Protein AF-A0A975MQ50-F1 (afdb_monomer_lite)

Radius of gyration: 13.51 Å; chains: 1; bounding box: 31×27×31 Å

Structure (mmCIF, N/CA/C/O backbone):
data_AF-A0A975MQ50-F1
#
_entry.id   AF-A0A975MQ50-F1
#
loop_
_atom_site.group_PDB
_atom_site.id
_atom_site.type_symbol
_atom_site.label_atom_id
_atom_site.label_alt_id
_atom_site.label_comp_id
_atom_site.label_asym_id
_atom_site.label_entity_id
_atom_site.label_seq_id
_atom_site.pdbx_PDB_ins_code
_atom_site.Cartn_x
_atom_site.Cartn_y
_atom_site.Cartn_z
_atom_site.occupancy
_ato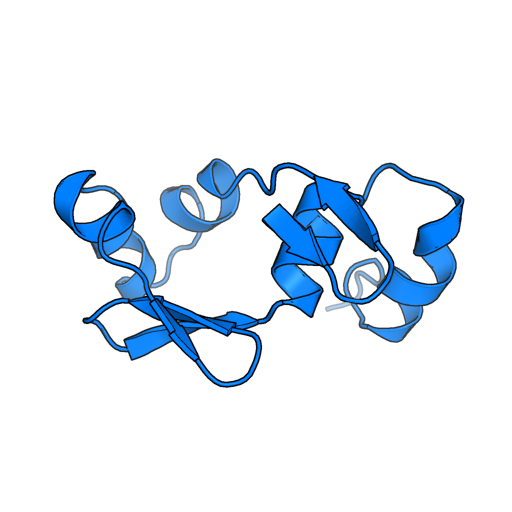m_site.B_iso_or_equiv
_atom_site.auth_seq_id
_atom_site.auth_comp_id
_atom_site.auth_asym_id
_atom_site.auth_atom_id
_atom_site.pdbx_PDB_model_num
ATOM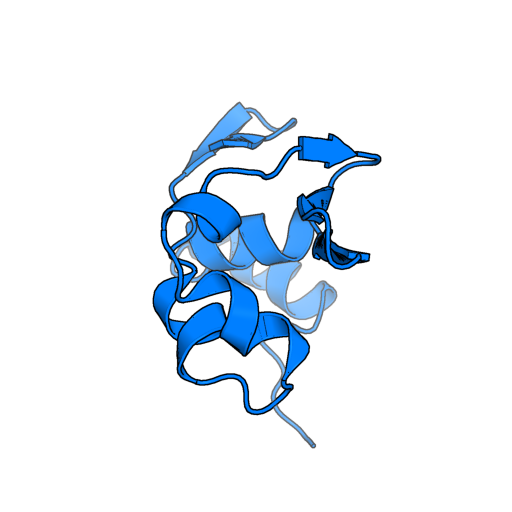 1 N N . MET A 1 1 ? 5.337 8.264 2.266 1.00 85.12 1 MET A N 1
ATOM 2 C CA . MET A 1 1 ? 6.162 7.262 2.980 1.00 85.12 1 MET A CA 1
ATOM 3 C C . MET A 1 1 ? 7.595 7.390 2.499 1.00 85.12 1 MET A C 1
ATOM 5 O O . MET A 1 1 ? 7.769 7.750 1.340 1.00 85.12 1 MET A O 1
ATOM 9 N N . ILE A 1 2 ? 8.580 7.121 3.354 1.00 92.25 2 ILE A N 1
ATOM 10 C CA . ILE A 1 2 ? 10.004 7.089 2.988 1.00 92.25 2 ILE A CA 1
ATOM 11 C C . ILE A 1 2 ? 10.500 5.664 3.231 1.00 92.25 2 ILE A C 1
ATOM 13 O O . ILE A 1 2 ? 10.263 5.114 4.306 1.00 92.25 2 ILE A O 1
ATOM 17 N N . PHE A 1 3 ? 11.142 5.071 2.230 1.00 91.50 3 PHE A N 1
ATOM 18 C CA . PHE A 1 3 ? 11.684 3.715 2.285 1.00 91.50 3 PHE A CA 1
ATOM 19 C C . PHE A 1 3 ? 13.186 3.728 2.588 1.00 91.50 3 PHE A C 1
ATOM 21 O O . PHE A 1 3 ? 13.863 4.742 2.419 1.00 91.50 3 PHE A O 1
ATOM 28 N N . ASN A 1 4 ? 13.728 2.587 3.020 1.00 90.88 4 ASN A N 1
ATOM 29 C CA . ASN A 1 4 ? 15.141 2.454 3.401 1.00 90.88 4 ASN A CA 1
ATOM 30 C C . ASN A 1 4 ? 16.133 2.706 2.246 1.00 90.88 4 ASN A C 1
ATOM 32 O O . ASN A 1 4 ? 17.294 3.008 2.495 1.00 90.88 4 ASN A O 1
ATOM 36 N N . ASN A 1 5 ? 15.675 2.623 0.997 1.00 90.31 5 ASN A N 1
ATOM 37 C CA . ASN A 1 5 ? 16.442 2.947 -0.205 1.00 90.31 5 ASN A CA 1
ATOM 38 C C . ASN A 1 5 ? 16.362 4.438 -0.597 1.00 90.31 5 ASN A C 1
ATOM 40 O O . ASN A 1 5 ? 16.747 4.799 -1.707 1.00 90.31 5 ASN A O 1
ATOM 44 N N . GLY A 1 6 ? 15.823 5.296 0.275 1.00 94.62 6 GLY A N 1
ATOM 45 C CA . GLY A 1 6 ? 15.683 6.737 0.049 1.00 94.62 6 GLY A CA 1
ATOM 46 C C . GLY A 1 6 ? 14.515 7.132 -0.857 1.00 94.62 6 GLY A C 1
ATOM 47 O O . GLY A 1 6 ? 14.266 8.322 -1.036 1.00 94.62 6 GLY A O 1
ATOM 48 N N . GLN A 1 7 ? 13.767 6.172 -1.410 1.00 95.31 7 GLN A N 1
ATOM 49 C CA . GLN A 1 7 ? 12.600 6.481 -2.230 1.00 95.31 7 GLN A CA 1
ATOM 50 C C . GLN A 1 7 ? 11.461 7.026 -1.371 1.00 95.31 7 GLN A C 1
ATOM 52 O O . GLN A 1 7 ? 11.158 6.511 -0.292 1.00 95.31 7 GLN A O 1
ATOM 57 N N . GLN A 1 8 ? 10.783 8.045 -1.893 1.00 96.75 8 GLN A N 1
ATOM 58 C CA . GLN A 1 8 ? 9.601 8.632 -1.282 1.00 96.75 8 GLN A CA 1
ATOM 59 C C . GLN A 1 8 ? 8.422 8.546 -2.246 1.00 96.75 8 GLN A C 1
ATOM 61 O O . GLN A 1 8 ? 8.535 8.880 -3.425 1.00 96.75 8 GLN A O 1
ATOM 66 N N . GLY A 1 9 ? 7.281 8.091 -1.733 1.00 95.38 9 GLY A N 1
ATOM 67 C CA . GLY A 1 9 ? 6.081 7.890 -2.538 1.00 95.38 9 GLY A CA 1
ATOM 68 C C . GLY A 1 9 ? 4.798 7.864 -1.716 1.00 95.38 9 GLY A C 1
ATOM 69 O O . GLY A 1 9 ? 4.821 7.826 -0.476 1.00 95.38 9 GLY A O 1
ATOM 70 N N . VAL A 1 10 ? 3.677 7.898 -2.433 1.00 96.69 10 VAL A N 1
ATOM 71 C CA . VAL A 1 10 ? 2.320 7.773 -1.894 1.00 96.69 10 VAL A CA 1
ATOM 72 C C . VAL A 1 10 ? 1.748 6.454 -2.398 1.00 96.69 10 VAL A C 1
ATOM 74 O O . VAL A 1 10 ? 1.632 6.266 -3.603 1.00 96.69 10 VAL A O 1
ATOM 77 N N . ALA A 1 11 ? 1.409 5.549 -1.481 1.00 96.38 11 ALA A N 1
ATOM 78 C CA . ALA A 1 11 ? 0.645 4.350 -1.802 1.00 96.38 11 ALA A CA 1
ATOM 79 C C . ALA A 1 11 ? -0.846 4.670 -1.653 1.00 96.38 11 ALA A C 1
ATOM 81 O O . ALA A 1 11 ? -1.304 4.963 -0.547 1.00 96.38 11 ALA A O 1
ATOM 82 N N . ASP A 1 12 ? -1.588 4.644 -2.759 1.00 96.00 12 ASP A N 1
ATOM 83 C CA . ASP A 1 12 ? -3.043 4.786 -2.729 1.00 96.00 12 ASP A CA 1
ATOM 84 C C . ASP A 1 12 ? -3.686 3.437 -2.371 1.00 96.00 12 ASP A C 1
ATOM 86 O O . ASP A 1 12 ? -3.613 2.476 -3.136 1.00 96.00 12 ASP A O 1
ATOM 90 N N . LEU A 1 13 ? -4.295 3.370 -1.184 1.00 96.69 13 LEU A N 1
ATOM 91 C CA . LEU A 1 13 ? -4.960 2.175 -0.654 1.00 96.69 13 LEU A CA 1
ATOM 92 C C . LEU A 1 13 ? -6.456 2.118 -0.984 1.00 96.69 13 LEU A C 1
ATOM 94 O O . LEU A 1 13 ? -7.139 1.204 -0.520 1.00 96.69 13 LEU A O 1
ATOM 98 N N . LYS A 1 14 ? -6.998 3.077 -1.748 1.00 95.62 14 LYS A N 1
ATOM 99 C CA . LYS A 1 14 ? -8.434 3.136 -2.045 1.00 95.62 14 LYS A CA 1
ATOM 100 C C . LYS A 1 14 ? -8.924 1.838 -2.683 1.00 95.62 14 LYS A C 1
ATOM 102 O O . LYS A 1 14 ? -9.894 1.263 -2.204 1.00 95.62 14 LYS A O 1
ATOM 107 N N . GLU A 1 15 ? -8.233 1.354 -3.708 1.00 95.12 15 GLU A N 1
ATOM 108 C CA . GLU A 1 15 ? -8.596 0.104 -4.384 1.00 95.12 15 GLU A CA 1
ATOM 109 C C . GLU A 1 15 ? -8.525 -1.092 -3.421 1.00 95.12 15 GLU A C 1
ATOM 111 O O . GLU A 1 15 ? -9.495 -1.833 -3.276 1.00 95.12 15 GLU A O 1
ATOM 116 N N . THR A 1 16 ? -7.420 -1.213 -2.675 1.00 95.06 16 THR A N 1
ATOM 117 C CA . THR A 1 16 ? -7.190 -2.271 -1.679 1.00 95.06 16 THR A CA 1
ATOM 118 C C . THR A 1 16 ? -8.277 -2.316 -0.601 1.00 95.06 16 THR A C 1
ATOM 120 O O . THR A 1 16 ? -8.671 -3.389 -0.168 1.00 95.06 16 THR A O 1
ATOM 123 N N . ILE A 1 17 ? -8.775 -1.167 -0.138 1.00 96.25 17 ILE A N 1
ATOM 124 C CA . ILE A 1 17 ? -9.758 -1.104 0.956 1.00 96.25 17 ILE A CA 1
ATOM 125 C C . ILE A 1 17 ? -11.192 -1.267 0.449 1.00 96.25 17 ILE A C 1
ATOM 127 O O . ILE A 1 17 ? -12.034 -1.863 1.128 1.00 96.25 17 ILE A O 1
ATOM 131 N N . PHE A 1 18 ? -11.510 -0.684 -0.707 1.00 96.19 18 PHE A N 1
ATOM 132 C CA . PHE A 1 18 ? -12.891 -0.611 -1.173 1.00 96.19 18 PHE A CA 1
ATOM 133 C C . PHE A 1 18 ? -13.312 -1.810 -2.016 1.00 96.19 18 PHE A C 1
ATOM 135 O O . PHE A 1 18 ? -14.485 -2.186 -1.917 1.00 96.19 18 PHE A O 1
ATOM 142 N N . ASN A 1 19 ? -12.379 -2.426 -2.748 1.00 95.69 19 ASN A N 1
ATOM 143 C CA . ASN A 1 19 ? -12.674 -3.500 -3.697 1.00 95.69 19 ASN A CA 1
ATOM 144 C C . ASN A 1 19 ? -12.218 -4.886 -3.221 1.00 95.69 19 ASN A C 1
ATOM 146 O O . ASN A 1 19 ? -12.569 -5.885 -3.847 1.00 95.69 19 ASN A O 1
ATOM 150 N N . ASP A 1 20 ? -11.504 -4.979 -2.096 1.00 94.19 20 ASP A N 1
ATOM 151 C CA . ASP A 1 20 ? -11.218 -6.272 -1.481 1.00 94.19 20 ASP A CA 1
ATOM 152 C C . ASP A 1 20 ? -12.475 -6.836 -0.788 1.00 94.19 20 ASP A C 1
ATOM 154 O O . ASP A 1 20 ? -13.066 -6.169 0.071 1.00 94.19 20 ASP A O 1
ATOM 158 N N . PRO A 1 21 ? -12.916 -8.060 -1.136 1.00 93.81 21 PRO A N 1
ATOM 159 C CA . PRO A 1 21 ? -14.137 -8.641 -0.585 1.00 93.81 21 PRO A CA 1
ATOM 160 C C . PRO A 1 21 ? -13.980 -9.121 0.864 1.00 93.81 21 PRO A C 1
ATOM 162 O O . PRO A 1 21 ? -14.980 -9.433 1.516 1.00 93.81 21 PRO A O 1
ATOM 165 N N . ARG A 1 22 ? -12.752 -9.226 1.391 1.00 93.88 22 ARG A N 1
ATOM 166 C CA . ARG A 1 22 ? -12.511 -9.764 2.733 1.00 93.88 22 ARG A CA 1
ATOM 167 C C . ARG A 1 22 ? -13.021 -8.770 3.790 1.00 93.88 22 ARG A C 1
ATOM 169 O O . ARG A 1 22 ? -12.604 -7.610 3.793 1.00 93.88 22 ARG A O 1
ATOM 176 N N . PRO A 1 23 ? -13.848 -9.206 4.764 1.00 92.06 23 PRO A N 1
ATOM 177 C CA . PRO A 1 23 ? -14.452 -8.315 5.765 1.00 92.06 23 PRO A CA 1
ATOM 178 C C . PRO A 1 23 ? -13.455 -7.481 6.581 1.00 92.06 23 PRO A C 1
ATOM 180 O O . PRO A 1 23 ? -13.799 -6.405 7.072 1.00 92.06 23 PRO A O 1
ATOM 183 N N . ILE A 1 24 ? -12.216 -7.962 6.716 1.00 94.38 24 ILE A N 1
ATOM 184 C CA . ILE A 1 24 ? -11.151 -7.282 7.452 1.00 94.38 24 ILE A CA 1
ATOM 185 C C . ILE A 1 24 ? -10.821 -5.894 6.866 1.00 94.38 24 ILE A C 1
ATOM 187 O O . ILE A 1 24 ? -10.588 -4.960 7.632 1.00 94.38 24 ILE A O 1
ATOM 191 N N . PHE A 1 25 ? -10.917 -5.714 5.540 1.00 95.25 25 PHE A N 1
ATOM 192 C CA . PHE A 1 25 ? -10.716 -4.416 4.876 1.00 95.25 25 PHE A CA 1
ATOM 193 C C . PHE A 1 25 ? -11.903 -3.473 5.060 1.00 95.25 25 PHE A C 1
ATOM 195 O O . PHE A 1 25 ? -11.728 -2.256 5.120 1.00 95.25 25 PHE A O 1
ATOM 202 N N . GLY A 1 26 ? -13.113 -4.016 5.229 1.00 94.62 26 GLY A N 1
ATOM 203 C CA . GLY A 1 26 ? -14.329 -3.225 5.423 1.00 94.62 26 GLY A CA 1
ATOM 204 C C . GLY A 1 26 ? -14.254 -2.290 6.633 1.00 94.62 26 GLY A C 1
ATOM 205 O O . GLY A 1 26 ? -14.795 -1.188 6.590 1.00 94.62 26 GLY A O 1
ATOM 206 N N . GLN A 1 27 ? -13.521 -2.680 7.681 1.00 93.44 27 GLN A N 1
ATOM 207 C CA . GLN A 1 27 ? -13.311 -1.841 8.864 1.00 93.44 27 GLN A CA 1
ATOM 208 C C . GLN A 1 27 ? -12.489 -0.580 8.564 1.00 93.44 27 GLN A C 1
ATOM 210 O O . GLN A 1 27 ? -12.671 0.429 9.239 1.00 93.44 27 GLN A O 1
ATOM 215 N N . LEU A 1 28 ? -11.617 -0.609 7.553 1.00 96.81 28 LEU A N 1
ATOM 216 C CA . LEU A 1 28 ? -10.779 0.532 7.175 1.00 96.81 28 LEU A CA 1
ATOM 217 C C . LEU A 1 28 ? -11.515 1.571 6.318 1.00 96.81 28 LEU A C 1
ATOM 219 O O . LEU A 1 28 ? -10.951 2.614 6.005 1.00 96.81 28 LEU A O 1
ATOM 223 N N . LYS A 1 29 ? -12.778 1.324 5.948 1.00 95.25 29 LYS A N 1
ATOM 224 C CA . LYS A 1 29 ? -13.633 2.338 5.306 1.00 95.25 29 LYS A CA 1
ATOM 225 C C . LYS A 1 29 ? -13.998 3.468 6.275 1.00 95.25 29 LYS A C 1
ATOM 227 O O . LYS A 1 29 ? -14.289 4.578 5.837 1.00 95.25 29 LYS A O 1
ATOM 232 N N . ASP A 1 30 ? -13.957 3.199 7.582 1.00 95.62 30 ASP A N 1
ATOM 233 C CA . ASP A 1 30 ? -14.027 4.234 8.610 1.00 95.62 30 ASP A CA 1
ATOM 234 C C . ASP A 1 30 ? -12.694 4.990 8.705 1.00 95.62 30 ASP A C 1
ATOM 236 O O . ASP A 1 30 ? -11.631 4.398 8.905 1.00 95.62 30 ASP A O 1
ATOM 240 N N . LEU A 1 31 ? -12.750 6.320 8.606 1.00 95.31 31 LEU A N 1
ATOM 241 C CA . LEU A 1 31 ? -11.552 7.160 8.584 1.00 95.31 31 LEU A CA 1
ATOM 242 C C . LEU A 1 31 ? -10.774 7.121 9.909 1.00 95.31 31 LEU A C 1
ATOM 244 O O . LEU A 1 31 ? -9.548 7.248 9.899 1.00 95.31 31 LEU A O 1
ATOM 248 N N . GLY A 1 32 ? -11.465 6.968 11.043 1.00 96.56 32 GLY A N 1
ATOM 249 C CA . GLY A 1 32 ? -10.833 6.866 12.358 1.00 96.56 32 GLY A CA 1
ATOM 250 C C . GLY A 1 32 ? -10.001 5.592 12.476 1.00 96.56 32 GLY A C 1
ATOM 251 O O . GLY A 1 32 ? -8.843 5.643 12.889 1.00 96.56 32 GLY A O 1
ATOM 252 N N . ARG A 1 33 ? -10.557 4.464 12.024 1.00 95.56 33 ARG A N 1
ATOM 253 C CA . ARG A 1 33 ? -9.851 3.181 11.937 1.00 95.56 33 ARG A CA 1
ATOM 254 C C . ARG A 1 33 ? -8.714 3.231 10.928 1.00 95.56 33 ARG A C 1
ATOM 256 O O . ARG A 1 33 ? -7.608 2.842 11.278 1.00 95.56 33 ARG A O 1
ATOM 263 N N . PHE A 1 34 ? -8.940 3.779 9.733 1.00 96.62 34 PHE A N 1
ATOM 264 C CA . PHE A 1 34 ? -7.903 3.909 8.705 1.00 96.62 34 PHE A CA 1
ATOM 265 C C . PHE A 1 34 ? -6.670 4.672 9.201 1.00 96.62 34 PHE A C 1
ATOM 267 O O . PHE A 1 34 ? -5.543 4.247 8.963 1.00 96.62 34 PHE A O 1
ATOM 274 N N . LYS A 1 35 ? -6.866 5.776 9.930 1.00 96.56 35 LYS A N 1
ATOM 275 C CA . LYS A 1 35 ? -5.764 6.591 10.463 1.00 96.56 35 LYS A CA 1
ATOM 276 C C . LYS A 1 35 ? -5.012 5.932 11.621 1.00 96.56 35 LYS A C 1
ATOM 278 O O . LYS A 1 35 ? -3.893 6.341 11.910 1.00 96.56 35 LYS A O 1
ATOM 283 N N . ASN A 1 36 ? -5.604 4.942 12.284 1.00 97.12 36 ASN A N 1
ATOM 284 C CA . ASN A 1 36 ? -5.038 4.309 13.470 1.00 97.12 36 ASN A CA 1
ATOM 285 C C . ASN A 1 36 ? -4.109 3.136 13.113 1.00 97.12 36 ASN A C 1
ATOM 287 O O . ASN A 1 36 ? -4.328 2.020 13.569 1.00 97.12 36 ASN A O 1
ATOM 291 N N . PHE A 1 37 ? -3.101 3.367 12.273 1.00 96.69 37 PHE A N 1
ATOM 292 C CA . PHE A 1 37 ? -2.088 2.359 11.951 1.00 96.69 37 PHE A CA 1
ATOM 293 C C . PHE A 1 37 ? -0.780 2.624 12.700 1.00 96.69 37 PHE A C 1
ATOM 295 O O . PHE A 1 37 ? -0.468 3.751 13.086 1.00 96.69 37 PHE A O 1
ATOM 302 N N . LYS A 1 38 ? 0.027 1.576 12.851 1.00 96.62 38 LYS A N 1
ATOM 303 C CA . LYS A 1 38 ? 1.410 1.646 13.339 1.00 96.62 38 LYS A CA 1
ATOM 304 C C . LYS A 1 38 ? 2.343 0.921 12.381 1.00 96.62 38 LYS A C 1
ATOM 306 O O . LYS A 1 38 ? 1.912 0.021 11.671 1.00 96.62 38 LYS A O 1
ATOM 311 N N . VAL A 1 39 ? 3.621 1.285 12.384 1.00 94.62 39 VAL A N 1
ATOM 312 C CA . VAL A 1 39 ? 4.651 0.540 11.648 1.00 94.62 39 VAL A CA 1
ATOM 313 C C . VAL A 1 39 ? 5.254 -0.510 12.577 1.00 94.62 39 VAL A C 1
ATOM 315 O O . VAL A 1 39 ? 5.751 -0.168 13.649 1.00 94.62 39 VAL A O 1
ATOM 318 N N . VAL A 1 40 ? 5.202 -1.781 12.182 1.00 94.94 40 VAL A N 1
ATOM 319 C CA . VAL A 1 40 ? 5.732 -2.922 12.944 1.00 94.94 40 VAL A CA 1
ATOM 320 C C . VAL A 1 40 ? 6.407 -3.882 11.972 1.00 94.94 40 VAL A C 1
ATOM 322 O O . VAL A 1 40 ? 5.794 -4.252 10.982 1.00 94.94 40 VAL A O 1
ATOM 325 N N . HIS A 1 41 ? 7.658 -4.277 12.238 1.00 90.06 41 HIS A N 1
ATOM 326 C CA . HIS A 1 41 ? 8.410 -5.253 11.427 1.00 90.06 41 HIS A CA 1
ATOM 327 C C . HIS A 1 41 ? 8.296 -5.036 9.903 1.00 90.06 41 HIS A C 1
ATOM 329 O O . HIS A 1 41 ? 8.056 -5.975 9.155 1.00 90.06 41 HIS A O 1
ATOM 335 N N . SER A 1 42 ? 8.468 -3.792 9.444 1.00 90.62 42 SER A N 1
ATOM 336 C CA . SER A 1 42 ? 8.356 -3.418 8.022 1.00 90.62 42 SER A CA 1
ATOM 337 C C . SER A 1 42 ? 6.957 -3.583 7.407 1.00 90.62 42 SER A C 1
ATOM 339 O O . SER A 1 42 ? 6.827 -3.606 6.191 1.00 90.62 42 SER A O 1
ATOM 341 N N . ALA A 1 43 ? 5.900 -3.618 8.210 1.00 94.19 43 ALA A N 1
ATOM 342 C CA . ALA A 1 43 ? 4.514 -3.549 7.761 1.00 94.19 43 ALA A CA 1
ATOM 343 C C . ALA A 1 43 ? 3.794 -2.365 8.417 1.00 94.19 43 ALA A C 1
ATOM 345 O O . ALA A 1 43 ? 4.193 -1.899 9.489 1.00 94.19 43 ALA A O 1
ATOM 346 N N . ILE A 1 44 ? 2.720 -1.881 7.793 1.00 96.06 44 ILE A N 1
ATOM 347 C CA . ILE A 1 44 ? 1.714 -1.082 8.505 1.00 96.06 44 ILE A CA 1
ATOM 348 C C . ILE A 1 44 ? 0.665 -2.031 9.070 1.00 96.06 44 ILE A C 1
ATOM 350 O O . ILE A 1 44 ? 0.205 -2.916 8.360 1.00 96.06 44 ILE A O 1
ATOM 354 N N . VAL A 1 45 ? 0.310 -1.858 10.340 1.00 97.31 45 VAL A N 1
ATOM 355 C CA . VAL A 1 45 ? -0.587 -2.751 11.079 1.00 97.31 45 VAL A CA 1
ATOM 356 C C . VAL A 1 45 ? -1.695 -1.936 11.730 1.00 97.31 45 VAL A C 1
ATOM 358 O O . VAL A 1 45 ? -1.420 -0.925 12.387 1.00 97.31 45 VAL A O 1
ATOM 361 N N . TRP A 1 46 ? -2.935 -2.392 11.579 1.00 97.31 46 TRP A N 1
ATOM 362 C CA . TRP A 1 46 ? -4.120 -1.834 12.228 1.00 97.31 46 TRP A CA 1
ATOM 363 C C . TRP A 1 46 ? -4.543 -2.655 13.461 1.00 97.31 46 TRP A C 1
ATOM 365 O O . TRP A 1 46 ? -4.144 -3.809 13.604 1.00 97.31 46 TRP A O 1
ATOM 375 N N . PRO A 1 47 ? -5.373 -2.102 14.370 1.00 95.00 47 PRO A N 1
ATOM 376 C CA . PRO A 1 47 ? -5.830 -2.796 15.578 1.00 95.00 47 PRO A CA 1
ATOM 377 C C . PRO A 1 47 ? -6.685 -4.042 15.334 1.00 95.00 47 PRO A C 1
ATOM 379 O O . PRO A 1 47 ? -6.955 -4.774 16.276 1.00 95.00 47 PRO A O 1
ATOM 382 N N . ASN A 1 48 ? -7.166 -4.247 14.108 1.00 92.38 48 ASN A N 1
ATOM 383 C CA . ASN A 1 48 ? -7.930 -5.426 13.698 1.00 92.38 48 ASN A CA 1
ATOM 384 C C . ASN A 1 48 ? -7.033 -6.542 13.134 1.00 92.38 48 ASN A C 1
ATOM 386 O O . ASN A 1 48 ? -7.530 -7.373 12.378 1.00 92.38 48 ASN A O 1
ATOM 390 N N . ASP A 1 49 ? -5.735 -6.503 13.443 1.00 91.50 49 ASP A N 1
ATOM 391 C CA . ASP A 1 49 ? -4.698 -7.436 12.987 1.00 91.50 49 ASP A CA 1
ATOM 392 C C . ASP A 1 49 ? -4.488 -7.479 11.467 1.00 91.50 49 ASP A C 1
ATOM 394 O O . ASP A 1 49 ? -3.786 -8.347 10.958 1.00 91.50 49 ASP A O 1
ATOM 398 N N . LEU A 1 50 ? -5.051 -6.518 10.727 1.00 96.00 50 LEU A N 1
ATOM 399 C CA . LEU A 1 50 ? -4.716 -6.333 9.323 1.00 96.00 50 LEU A CA 1
ATOM 400 C C . LEU A 1 50 ? -3.336 -5.697 9.217 1.00 96.00 50 LEU A C 1
ATOM 402 O O . LEU A 1 50 ? -3.118 -4.599 9.737 1.00 96.00 50 LEU A O 1
ATOM 406 N N . ASP A 1 51 ? -2.443 -6.346 8.485 1.00 96.06 51 ASP A N 1
ATOM 407 C CA . ASP A 1 51 ? -1.154 -5.803 8.106 1.00 96.06 51 ASP A CA 1
ATOM 408 C C . ASP A 1 51 ? -1.004 -5.696 6.583 1.00 96.06 51 ASP A C 1
ATOM 410 O O . ASP A 1 51 ? -1.558 -6.481 5.813 1.00 96.06 51 ASP A O 1
ATOM 414 N N . LEU A 1 52 ? -0.266 -4.680 6.140 1.00 96.50 52 LEU A N 1
ATOM 415 C CA . LEU A 1 52 ? 0.190 -4.549 4.761 1.00 96.50 52 LEU A CA 1
ATOM 416 C C . LEU A 1 52 ? 1.713 -4.407 4.762 1.00 96.50 52 LEU A C 1
ATOM 418 O O . LEU A 1 52 ? 2.260 -3.449 5.319 1.00 96.50 52 LEU A O 1
ATOM 422 N N . ALA A 1 53 ? 2.386 -5.365 4.126 1.00 95.75 53 ALA A N 1
ATOM 423 C CA . ALA A 1 53 ? 3.841 -5.413 4.009 1.00 95.75 53 ALA A CA 1
ATOM 424 C C . ALA A 1 53 ? 4.404 -4.205 3.239 1.00 95.75 53 ALA A C 1
ATOM 426 O O . ALA A 1 53 ? 3.767 -3.690 2.310 1.00 95.75 53 ALA A O 1
ATOM 427 N N . CYS A 1 54 ? 5.614 -3.753 3.585 1.00 94.81 54 CYS A N 1
ATOM 428 C CA . CYS A 1 54 ? 6.241 -2.615 2.911 1.00 94.81 54 CYS A CA 1
ATOM 429 C C . CYS A 1 54 ? 6.495 -2.876 1.426 1.00 94.81 54 CYS A C 1
ATOM 431 O O . CYS A 1 54 ? 6.424 -1.925 0.654 1.00 94.81 54 CYS A O 1
ATOM 433 N N . GLU A 1 55 ? 6.726 -4.122 1.006 1.00 95.69 55 GLU A N 1
ATOM 434 C CA . GLU A 1 55 ? 6.883 -4.497 -0.400 1.00 95.69 55 GLU A CA 1
ATOM 435 C C . GLU A 1 55 ? 5.610 -4.207 -1.199 1.00 95.69 55 GLU A C 1
ATOM 437 O O . GLU A 1 55 ? 5.681 -3.626 -2.284 1.00 95.69 55 GLU A O 1
ATOM 442 N N . TYR A 1 56 ? 4.438 -4.514 -0.634 1.00 96.69 56 TYR A N 1
ATOM 443 C CA . TYR A 1 56 ? 3.153 -4.208 -1.261 1.00 96.69 56 TYR A CA 1
ATOM 444 C C . TYR A 1 56 ? 2.915 -2.695 -1.333 1.00 96.69 56 TYR A C 1
ATOM 446 O O . TYR A 1 56 ? 2.520 -2.168 -2.373 1.00 96.69 56 TYR A O 1
ATOM 454 N N . LEU A 1 57 ? 3.227 -1.967 -0.257 1.00 97.00 57 LEU A N 1
ATOM 455 C CA . LEU A 1 57 ? 3.144 -0.503 -0.240 1.00 97.00 57 LEU A CA 1
ATOM 456 C C . LEU A 1 57 ? 4.120 0.145 -1.237 1.00 97.00 57 LEU A C 1
ATOM 458 O O . LEU A 1 57 ? 3.789 1.154 -1.860 1.00 97.00 57 LEU A O 1
ATOM 462 N N . PHE A 1 58 ? 5.314 -0.426 -1.404 1.00 96.88 58 PHE A N 1
ATOM 463 C CA . PHE A 1 58 ? 6.310 0.019 -2.378 1.00 96.88 58 PHE A CA 1
ATOM 464 C C . PHE A 1 58 ? 5.811 -0.219 -3.803 1.00 96.88 58 PHE A C 1
ATOM 466 O O . PHE A 1 58 ? 5.894 0.678 -4.641 1.00 96.88 58 PHE A O 1
ATOM 473 N N . TYR A 1 59 ? 5.226 -1.390 -4.063 1.00 97.06 59 TYR A N 1
ATOM 474 C CA . TYR A 1 59 ? 4.564 -1.681 -5.329 1.00 97.06 59 TYR A CA 1
ATOM 475 C C . TYR A 1 59 ? 3.472 -0.656 -5.640 1.00 97.06 59 TYR A C 1
ATOM 477 O O . TYR A 1 59 ? 3.538 -0.004 -6.677 1.00 97.06 59 TYR A O 1
ATOM 485 N N . LEU A 1 60 ? 2.529 -0.412 -4.728 1.00 97.25 60 LEU A N 1
ATOM 486 C CA . LEU A 1 60 ? 1.468 0.575 -4.958 1.00 97.25 60 LEU A CA 1
ATOM 487 C C . LEU A 1 60 ? 2.007 1.983 -5.246 1.00 97.25 60 LEU A C 1
ATOM 489 O O . LEU A 1 60 ? 1.457 2.683 -6.092 1.00 97.25 60 LEU A O 1
ATOM 493 N N . ALA A 1 61 ? 3.086 2.388 -4.572 1.00 97.25 61 ALA A N 1
ATOM 494 C CA . ALA A 1 61 ? 3.679 3.710 -4.744 1.00 97.25 61 ALA A CA 1
ATOM 495 C C . ALA A 1 61 ? 4.465 3.879 -6.057 1.00 97.25 61 ALA A C 1
ATOM 497 O O . ALA A 1 61 ? 4.624 5.010 -6.524 1.00 97.25 61 ALA A O 1
ATOM 498 N N . PHE A 1 62 ? 4.983 2.792 -6.641 1.00 97.31 62 PHE A N 1
ATOM 499 C CA . PHE A 1 62 ? 5.927 2.873 -7.760 1.00 97.31 62 PHE A CA 1
ATOM 500 C C . PHE A 1 62 ? 5.654 1.905 -8.921 1.00 97.31 62 PHE A C 1
ATOM 502 O O . PHE A 1 62 ? 6.495 1.801 -9.809 1.00 97.31 62 PHE A O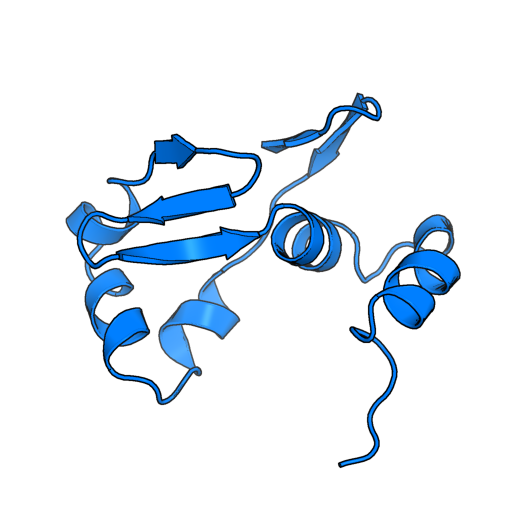 1
ATOM 509 N N . LYS A 1 63 ? 4.500 1.228 -8.970 1.00 95.44 63 LYS A N 1
ATOM 510 C CA . LYS A 1 63 ? 4.141 0.243 -10.014 1.00 95.44 63 LYS A CA 1
ATOM 511 C C . LYS A 1 63 ? 4.242 0.748 -11.457 1.00 95.44 63 LYS A C 1
ATOM 513 O O . LYS A 1 63 ? 4.456 -0.060 -12.348 1.00 95.44 63 LYS A O 1
ATOM 518 N N . GLU A 1 64 ? 4.158 2.058 -11.684 1.00 94.94 64 GLU A N 1
ATOM 519 C CA . GLU A 1 64 ? 4.290 2.674 -13.017 1.00 94.94 64 GLU A CA 1
ATOM 520 C C . GLU A 1 64 ? 5.747 2.979 -13.409 1.00 94.94 64 GLU A C 1
ATOM 522 O O . GLU A 1 64 ? 6.029 3.413 -14.524 1.00 94.94 64 GLU A O 1
ATOM 527 N N . ARG A 1 65 ? 6.699 2.797 -12.488 1.00 96.12 65 ARG A N 1
ATOM 528 C CA . ARG A 1 65 ? 8.101 3.149 -12.706 1.00 96.12 65 ARG A CA 1
ATOM 529 C C . ARG A 1 65 ? 8.866 2.004 -13.385 1.00 96.12 65 ARG A C 1
ATOM 531 O O . ARG A 1 65 ? 8.890 0.893 -12.837 1.00 96.12 65 ARG A O 1
ATOM 538 N N . PRO A 1 66 ? 9.509 2.230 -14.549 1.00 96.25 66 PRO A N 1
ATOM 539 C CA . PRO A 1 66 ? 10.218 1.183 -15.287 1.00 96.25 66 PRO A CA 1
ATOM 540 C C . PRO A 1 66 ? 11.353 0.514 -14.500 1.00 96.25 66 PRO A C 1
ATOM 542 O O . PRO A 1 66 ? 11.587 -0.686 -14.650 1.00 96.25 66 PRO A O 1
ATOM 545 N N . GLU A 1 67 ? 12.044 1.260 -13.636 1.00 96.38 67 GLU A N 1
ATOM 546 C CA . GLU A 1 67 ? 13.200 0.769 -12.880 1.00 96.38 67 GLU A CA 1
ATOM 547 C C . GLU A 1 67 ? 12.853 -0.347 -11.884 1.00 96.38 67 GLU A C 1
ATOM 549 O O . GLU A 1 67 ? 13.711 -1.171 -11.565 1.00 96.38 67 GLU A O 1
ATOM 554 N N . PHE A 1 68 ? 11.595 -0.428 -11.438 1.00 96.25 68 PHE A N 1
ATOM 555 C CA . PHE A 1 68 ? 11.154 -1.412 -10.447 1.00 96.25 68 PHE A CA 1
ATOM 556 C C . PHE A 1 68 ? 10.401 -2.605 -11.046 1.00 96.25 68 PHE A C 1
ATOM 558 O O . PHE A 1 68 ? 10.104 -3.557 -10.329 1.00 96.25 68 PHE A O 1
ATOM 565 N N . GLN A 1 69 ? 10.146 -2.631 -12.358 1.00 95.88 69 GLN A N 1
ATOM 566 C CA . GLN A 1 69 ? 9.353 -3.696 -12.994 1.00 95.88 69 GLN A CA 1
ATOM 567 C C . GLN A 1 69 ? 9.956 -5.092 -12.782 1.00 95.88 69 GLN A C 1
ATOM 569 O O . GLN A 1 69 ? 9.247 -6.042 -12.458 1.00 95.88 69 GLN A O 1
ATOM 574 N N . LYS A 1 70 ? 11.287 -5.228 -12.894 1.00 95.75 70 LYS A N 1
ATOM 575 C CA . LYS A 1 70 ? 11.977 -6.507 -12.634 1.00 95.75 70 LYS A CA 1
ATOM 576 C C . LYS A 1 70 ? 11.792 -6.974 -11.188 1.00 95.75 70 LYS A C 1
ATOM 578 O O . LYS A 1 70 ? 11.585 -8.161 -10.950 1.00 95.75 70 LYS A O 1
ATOM 583 N N . GLN A 1 71 ? 11.846 -6.040 -10.243 1.00 95.62 71 GLN A N 1
ATOM 584 C CA . GLN A 1 71 ? 11.661 -6.310 -8.821 1.00 95.62 71 GLN A CA 1
ATOM 585 C C . GLN A 1 71 ? 10.216 -6.729 -8.531 1.00 95.62 71 GLN A C 1
ATOM 587 O O . GLN A 1 71 ? 10.001 -7.774 -7.924 1.00 95.62 71 GLN A O 1
ATOM 592 N N . PHE A 1 72 ? 9.225 -6.004 -9.053 1.00 96.56 72 PHE A N 1
ATOM 593 C CA . PHE A 1 72 ? 7.811 -6.357 -8.897 1.00 96.56 72 PHE A CA 1
ATOM 594 C C . PHE A 1 72 ? 7.445 -7.693 -9.523 1.00 96.56 72 PHE A C 1
ATOM 596 O O . PHE A 1 72 ? 6.633 -8.423 -8.959 1.00 96.56 72 PHE A O 1
ATOM 603 N N . LYS A 1 73 ? 8.089 -8.052 -10.635 1.00 95.12 73 LYS A N 1
ATOM 604 C CA . LYS A 1 73 ? 7.979 -9.394 -11.193 1.00 95.12 73 LYS A CA 1
ATOM 605 C C . LYS A 1 73 ? 8.544 -10.450 -10.240 1.00 95.12 73 LYS A C 1
ATOM 607 O O . LYS A 1 73 ? 7.852 -11.406 -9.925 1.00 95.12 73 LYS A O 1
ATOM 612 N N . SER A 1 74 ? 9.755 -10.250 -9.710 1.00 95.44 74 SER A N 1
ATOM 613 C CA . SER A 1 74 ? 10.355 -11.192 -8.746 1.00 95.44 74 SER A CA 1
ATOM 614 C C . SER A 1 74 ? 9.556 -11.346 -7.446 1.00 95.44 74 SER A C 1
ATOM 616 O O . SER A 1 74 ? 9.606 -12.399 -6.821 1.00 95.44 74 SER A O 1
ATOM 618 N N . TRP A 1 75 ? 8.804 -10.314 -7.057 1.00 94.81 75 TRP A N 1
ATOM 619 C CA . TRP A 1 75 ? 7.892 -10.331 -5.912 1.00 94.81 75 TRP A CA 1
ATOM 620 C C . TRP A 1 75 ? 6.502 -10.904 -6.231 1.00 94.81 75 TRP A C 1
ATOM 622 O O . TRP A 1 75 ? 5.707 -11.091 -5.316 1.00 94.81 75 TRP A O 1
ATOM 632 N N . GLY A 1 76 ? 6.194 -11.176 -7.504 1.00 94.50 76 GLY A N 1
ATOM 633 C CA . GLY A 1 76 ? 4.915 -11.744 -7.936 1.00 94.50 76 GLY A CA 1
ATOM 634 C C . GLY A 1 76 ? 3.769 -10.740 -8.110 1.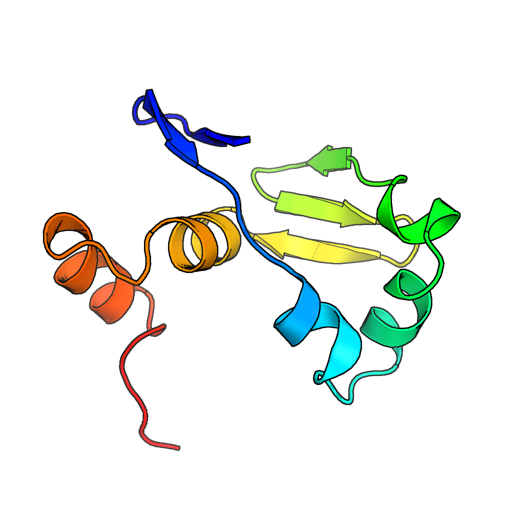00 94.50 76 GLY A C 1
ATOM 635 O O . GLY A 1 76 ? 2.624 -11.153 -8.235 1.00 94.50 76 GLY A O 1
ATOM 636 N N . TYR A 1 77 ? 4.035 -9.429 -8.149 1.00 93.19 77 TYR A N 1
ATOM 637 C CA . TYR A 1 77 ? 2.987 -8.406 -8.316 1.00 93.19 77 TYR A CA 1
ATOM 638 C C . TYR A 1 77 ? 2.599 -8.120 -9.774 1.00 93.19 77 TYR A C 1
ATOM 640 O O . TYR A 1 77 ? 1.599 -7.446 -10.015 1.00 93.19 77 TYR A O 1
ATOM 648 N N . LEU A 1 78 ? 3.393 -8.580 -10.745 1.00 88.38 78 LEU A N 1
ATOM 649 C CA . LEU A 1 78 ? 3.162 -8.334 -12.177 1.00 88.38 78 LEU A CA 1
ATOM 650 C C . LEU A 1 78 ? 2.836 -9.596 -12.984 1.00 88.38 78 LEU A C 1
ATOM 652 O O . LEU A 1 78 ? 2.480 -9.480 -14.155 1.00 88.38 78 LEU A O 1
ATOM 656 N N . ASP A 1 79 ? 2.937 -10.782 -12.384 1.00 75.62 79 ASP A N 1
ATOM 657 C CA . ASP A 1 79 ? 2.661 -12.039 -13.075 1.00 75.62 79 ASP A CA 1
ATOM 658 C C . ASP A 1 79 ? 1.236 -12.507 -12.750 1.00 75.62 79 ASP A C 1
ATOM 660 O O . ASP A 1 79 ? 0.953 -13.040 -11.679 1.00 75.62 79 ASP A O 1
ATOM 664 N N . GLY A 1 80 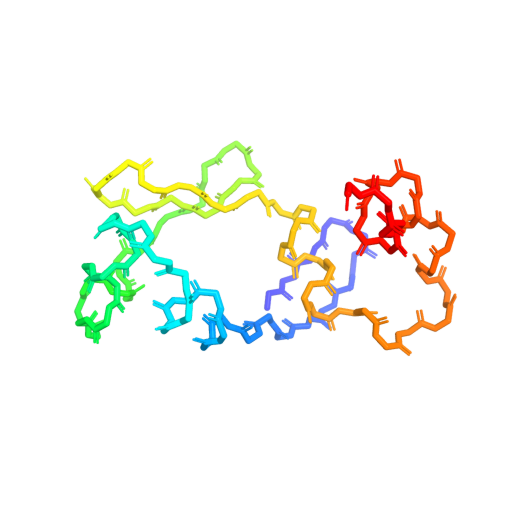? 0.324 -12.290 -13.698 1.00 58.12 80 GLY A N 1
ATOM 665 C CA . GLY A 1 80 ? -0.997 -12.903 -13.706 1.00 58.12 80 GLY A CA 1
ATOM 666 C C . GLY A 1 80 ? -0.978 -14.216 -14.482 1.00 58.12 80 GLY A C 1
ATOM 667 O O . GLY A 1 80 ? -1.077 -14.188 -15.704 1.00 58.12 80 GLY A O 1
ATOM 668 N N . VAL A 1 81 ? -0.890 -15.345 -13.776 1.00 42.78 81 VAL A N 1
ATOM 669 C CA . VAL A 1 81 ? -1.606 -16.583 -14.129 1.00 42.78 81 VAL A CA 1
ATOM 670 C C . VAL A 1 81 ? -2.027 -17.256 -12.821 1.00 42.78 81 VAL A C 1
ATOM 672 O O . VAL A 1 81 ? -1.240 -17.952 -12.182 1.00 42.78 81 VAL A O 1
ATOM 675 N N . VAL A 1 82 ? -3.281 -17.028 -12.438 1.00 39.16 82 VAL A N 1
ATOM 676 C CA . VAL A 1 82 ? -4.125 -18.033 -11.781 1.00 39.16 82 VAL A CA 1
ATOM 677 C C . VAL A 1 82 ? -5.338 -18.228 -12.669 1.00 39.16 82 VAL A C 1
ATOM 679 O O . VAL A 1 82 ? -5.844 -1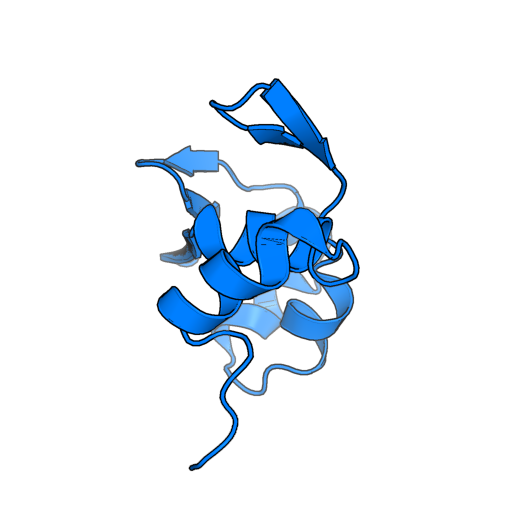7.196 -13.168 1.00 39.16 82 VAL A O 1
#

Foldseek 3Di:
DADPVRDDFFQDCCCVLPVDPDVLSVQCVDVVQVVQWDQDPQWTATPSRDTDHVVNSVCRGCVVPPVCVVVCVVVVNPDDDD

Secondary structure (DSSP, 8-state):
-B-TTS-B-----HHHHHS--SHHHHGGGSHHHHH--EEETTEEE-TTS-EEEHHHHHHHHHTT-GGGHHHHHHTTSS----

Sequence (82 aa):
MIFNNGQQGVADLKETIFNDPRPIFGQLKDLGRFKNFKVVHSAIVWPNDLDLACEYLFYLAFKERPEFQKQFKSWGYLDGVV

pLDDT: mean 93.01, std 9.65, range [39.16, 97.31]

Organism: NCBI:txid1173101

InterPro domains:
  IPR018841 Protein of unknown function DUF2442 [PF10387] (3-60)
  IPR036782 NE0471-like, N-terminal [G3DSA:3.30.2020.10] (1-64)
  IPR036782 NE0471-like, N-terminal [SSF143880] (2-62)